Protein AF-A0A946NPP2-F1 (afdb_monomer_lite)

Foldseek 3Di:
DVVVVVVVCVVVVVVVVPDDDDDDPPDLWDQLLVLQVCVVVVPVCSLVSQLVSLVVVLVVVCVVPVDDFDDDDSVVSSVQSNVVSVVPRRDIVVVVSVVVSVVRD

Sequence (105 aa):
MKKYLVILSLIFGNFFLVSTSHAYLAVGYMKCDKVNQLVEDNNPDVKTMIMFWFSGYYTGRNYETSSYPLKPDPELIYIATVNYCSKNPQNDTVDLADFLYSSLL

Radius of gyration: 23.49 Å; chains: 1; bounding box: 45×30×72 Å

Secondary structure (DSSP, 8-state):
-HHHHHHHHHHHHHHT------------SPBHHHHHHHHHTT-TTHHHHHHHHHHHHHHHHHHHH---PPPPPHHHHHHHHHHHHHH-TTSBHHHHHHHHHHTT-

Structure (mmCIF, N/CA/C/O backbone):
data_AF-A0A946NPP2-F1
#
_entry.id   AF-A0A946NPP2-F1
#
loop_
_atom_site.group_PDB
_atom_site.id
_atom_site.type_symbol
_atom_site.label_atom_id
_atom_site.label_alt_id
_atom_site.label_comp_id
_atom_site.label_asym_id
_atom_site.label_entity_id
_atom_site.label_seq_id
_atom_site.pdbx_PDB_ins_code
_atom_site.Cartn_x
_atom_site.Cartn_y
_atom_site.Cartn_z
_atom_site.occupancy
_atom_site.B_iso_or_equiv
_atom_site.auth_seq_id
_atom_site.auth_comp_id
_atom_site.auth_asym_id
_atom_site.auth_atom_id
_atom_site.pdbx_PDB_model_num
ATOM 1 N N . MET A 1 1 ? 28.538 13.123 57.166 1.00 60.97 1 MET A N 1
ATOM 2 C CA . MET A 1 1 ? 27.780 11.957 56.651 1.00 60.97 1 MET A CA 1
ATOM 3 C C . MET A 1 1 ? 26.362 12.309 56.190 1.00 60.97 1 MET A C 1
ATOM 5 O O . MET A 1 1 ? 26.057 12.033 55.042 1.00 60.97 1 MET A O 1
ATOM 9 N N . LYS A 1 2 ? 25.525 12.998 56.990 1.00 65.75 2 LYS A N 1
ATOM 10 C CA . LYS A 1 2 ? 24.148 13.388 56.590 1.00 65.75 2 LYS A CA 1
ATOM 11 C C . LYS A 1 2 ? 24.029 14.159 55.259 1.00 65.75 2 LYS A C 1
ATOM 13 O O . LYS A 1 2 ? 23.126 13.875 54.490 1.00 65.75 2 LYS A O 1
ATOM 18 N N . LYS A 1 3 ? 24.948 15.088 54.956 1.00 68.62 3 LYS A N 1
ATOM 19 C CA . LYS A 1 3 ? 24.916 15.879 53.704 1.00 68.62 3 LYS A CA 1
ATOM 20 C C . LYS A 1 3 ? 25.109 15.023 52.441 1.00 68.62 3 LYS A C 1
ATOM 22 O O . LYS A 1 3 ? 24.467 15.280 51.434 1.00 68.62 3 LYS A O 1
ATOM 27 N N . TYR A 1 4 ? 25.932 13.976 52.520 1.00 76.94 4 TYR A N 1
ATOM 28 C CA . TYR A 1 4 ? 26.164 13.053 51.404 1.00 76.94 4 TYR A CA 1
ATOM 29 C C . TYR A 1 4 ? 24.969 12.124 51.167 1.00 76.94 4 TYR A C 1
ATOM 31 O O . TYR A 1 4 ? 24.670 11.812 50.023 1.00 76.94 4 TYR A O 1
ATOM 39 N N . LEU A 1 5 ? 24.240 11.752 52.226 1.00 77.12 5 LEU A N 1
ATOM 40 C CA . LEU A 1 5 ? 23.015 10.950 52.119 1.00 77.12 5 LEU A CA 1
ATOM 41 C C . LEU A 1 5 ? 21.887 11.697 51.394 1.00 77.12 5 LEU A C 1
ATOM 43 O O . LEU A 1 5 ? 21.178 11.086 50.607 1.00 77.12 5 LEU A O 1
ATOM 47 N N . VAL A 1 6 ? 21.761 13.012 51.606 1.00 80.25 6 VAL A N 1
ATOM 48 C CA . VAL A 1 6 ? 20.764 13.850 50.910 1.00 80.25 6 VAL A CA 1
ATOM 49 C C . VAL A 1 6 ? 21.084 13.980 49.418 1.00 80.25 6 VAL A C 1
ATOM 51 O O . VAL A 1 6 ? 20.194 13.915 48.573 1.00 80.25 6 VAL A O 1
ATOM 54 N N . ILE A 1 7 ? 22.365 14.130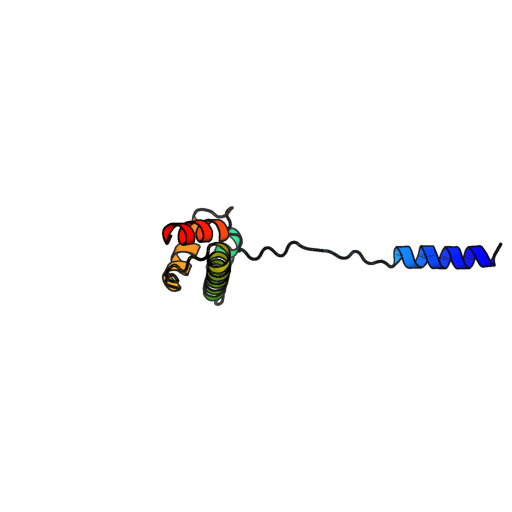 49.078 1.00 81.50 7 ILE A N 1
ATOM 55 C CA . ILE A 1 7 ? 22.806 14.179 47.678 1.00 81.50 7 ILE A CA 1
ATOM 56 C C . ILE A 1 7 ? 22.573 12.819 47.009 1.00 81.50 7 ILE A C 1
ATOM 58 O O . ILE A 1 7 ? 22.045 12.761 45.902 1.00 81.50 7 ILE A O 1
ATOM 62 N N . LEU A 1 8 ? 22.888 11.723 47.706 1.00 82.25 8 LEU A N 1
ATOM 63 C CA . LEU A 1 8 ? 22.650 10.368 47.218 1.00 82.25 8 LEU A CA 1
ATOM 64 C C . LEU A 1 8 ? 21.153 10.120 46.965 1.00 82.25 8 LEU A C 1
ATOM 66 O O . LEU A 1 8 ? 20.791 9.609 45.909 1.00 82.25 8 LEU A O 1
ATOM 70 N N . SER A 1 9 ? 20.273 10.540 47.882 1.00 78.81 9 SER A N 1
ATOM 71 C CA . SER A 1 9 ? 18.823 10.388 47.711 1.00 78.81 9 SER A CA 1
ATOM 72 C C . SER A 1 9 ? 18.270 11.218 46.553 1.00 78.81 9 SER A C 1
ATOM 74 O O . SER A 1 9 ? 17.353 10.769 45.873 1.00 78.81 9 SER A O 1
ATOM 76 N N . LEU A 1 10 ? 18.835 12.401 46.291 1.00 79.69 10 LEU A N 1
ATOM 77 C CA . LEU A 1 10 ? 18.461 13.218 45.134 1.00 79.69 10 LEU A CA 1
ATOM 78 C C . LEU A 1 10 ? 18.878 12.551 43.819 1.00 79.69 10 LEU A C 1
ATOM 80 O O . LEU A 1 10 ? 18.085 12.524 42.882 1.00 79.69 10 LEU A O 1
ATOM 84 N N . ILE A 1 11 ? 20.078 11.972 43.749 1.00 80.00 11 ILE A N 1
ATOM 85 C CA . ILE A 1 11 ? 20.557 11.285 42.540 1.00 80.00 11 ILE A CA 1
ATOM 86 C C . ILE A 1 11 ? 19.703 10.045 42.252 1.00 80.00 11 ILE A C 1
ATOM 88 O O . ILE A 1 11 ? 19.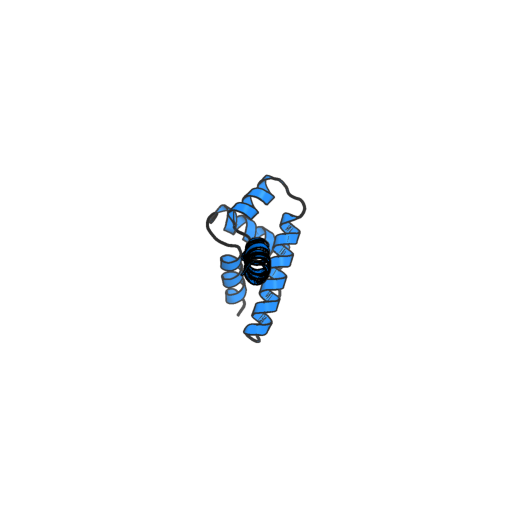194 9.906 41.141 1.00 80.00 11 ILE A O 1
ATOM 92 N N . PHE A 1 12 ? 19.480 9.183 43.251 1.00 76.94 12 PHE A N 1
ATOM 93 C CA . PHE A 1 12 ? 18.641 7.994 43.072 1.00 76.94 12 PHE A CA 1
ATOM 94 C C . PHE A 1 12 ? 17.180 8.357 42.793 1.00 76.94 12 PHE A C 1
ATOM 96 O O . PHE A 1 12 ? 16.578 7.763 41.907 1.00 76.94 12 PHE A O 1
ATOM 103 N N . GLY A 1 13 ? 16.626 9.370 43.468 1.00 76.75 13 GLY A N 1
ATOM 104 C CA . GLY A 1 13 ? 15.264 9.845 43.212 1.00 76.75 13 GLY A CA 1
ATOM 105 C C . GLY A 1 13 ? 15.054 10.321 41.771 1.00 76.75 13 GLY A C 1
ATOM 106 O O . GLY A 1 13 ? 14.042 9.987 41.167 1.00 76.75 13 GLY A O 1
ATOM 107 N N . ASN A 1 14 ? 16.028 11.024 41.182 1.00 70.69 14 ASN A N 1
ATOM 108 C CA . ASN A 1 14 ? 15.953 11.459 39.781 1.00 70.69 14 ASN A CA 1
ATOM 109 C C . ASN A 1 14 ? 16.159 10.304 38.785 1.00 70.69 14 ASN A C 1
ATOM 111 O O . ASN A 1 14 ? 15.574 10.323 37.705 1.00 70.69 14 ASN A O 1
ATOM 115 N N . PHE A 1 15 ? 16.925 9.272 39.151 1.00 67.94 15 PHE A N 1
ATOM 116 C CA . PHE A 1 15 ? 17.120 8.084 38.311 1.00 67.94 15 PHE A CA 1
ATOM 117 C C . PHE A 1 15 ? 15.868 7.199 38.205 1.00 67.94 15 PHE A C 1
ATOM 119 O O . PHE A 1 15 ? 15.742 6.445 37.248 1.00 67.94 15 PHE A O 1
ATOM 126 N N . PHE A 1 16 ? 14.927 7.297 39.149 1.00 63.19 16 PHE A N 1
ATOM 127 C CA . PHE A 1 16 ? 13.631 6.607 39.072 1.00 63.19 16 PHE A CA 1
ATOM 128 C C . PHE A 1 16 ? 12.531 7.437 38.388 1.00 63.19 16 PHE A C 1
ATOM 130 O O . PHE A 1 16 ? 11.441 6.921 38.155 1.00 63.19 16 PHE A O 1
ATOM 137 N N . LEU A 1 17 ? 12.805 8.702 38.047 1.00 65.06 17 LEU A N 1
ATOM 138 C CA . LEU A 1 17 ? 11.875 9.589 37.335 1.00 65.06 17 LEU A CA 1
ATOM 139 C C . LEU A 1 17 ? 12.097 9.618 35.816 1.00 65.06 17 LEU A C 1
ATOM 141 O O . LEU A 1 17 ? 11.326 10.262 35.106 1.00 65.06 17 LEU A O 1
ATOM 145 N N . VAL A 1 18 ? 13.117 8.928 35.294 1.00 66.94 18 VAL A N 1
ATOM 146 C CA . VAL A 1 18 ? 13.266 8.738 33.844 1.00 66.94 18 VAL A CA 1
ATOM 147 C C . VAL A 1 18 ? 12.168 7.796 33.361 1.00 66.94 18 VAL A C 1
ATOM 149 O O . VAL A 1 18 ? 12.245 6.577 33.496 1.00 66.94 18 VAL A O 1
ATOM 152 N N . SER A 1 19 ? 11.110 8.397 32.823 1.00 65.81 19 SER A N 1
ATOM 153 C CA . SER A 1 19 ? 10.026 7.723 32.122 1.00 65.81 19 SER A CA 1
ATOM 154 C C . SER A 1 19 ? 10.570 6.836 31.004 1.00 65.81 19 SER A C 1
ATOM 156 O O . SER A 1 19 ? 11.476 7.233 30.269 1.00 65.81 19 SER A O 1
ATOM 158 N N . THR A 1 20 ? 9.978 5.660 30.827 1.00 70.88 20 THR A N 1
ATOM 159 C CA . THR A 1 20 ? 10.270 4.782 29.697 1.00 70.88 20 THR A CA 1
ATOM 160 C C . THR A 1 20 ? 9.802 5.440 28.399 1.00 70.88 20 THR A C 1
ATOM 162 O O . THR A 1 20 ? 8.605 5.548 28.135 1.00 70.88 20 THR A O 1
ATOM 165 N N . SER A 1 21 ? 10.738 5.888 27.564 1.00 68.50 21 SER A N 1
ATOM 166 C CA . SER A 1 21 ? 10.422 6.285 26.191 1.00 68.50 21 SER A CA 1
ATOM 167 C C . SER A 1 21 ? 10.088 5.032 25.384 1.00 68.50 21 SER A C 1
ATOM 169 O O . SER A 1 21 ? 10.967 4.223 25.092 1.00 68.50 21 SER A O 1
ATOM 171 N N . HIS A 1 22 ? 8.816 4.856 25.029 1.00 70.81 22 HIS A N 1
ATOM 172 C CA . HIS A 1 22 ? 8.393 3.786 24.131 1.00 70.81 22 HIS A CA 1
ATOM 173 C C . HIS A 1 22 ? 8.645 4.218 22.685 1.00 70.81 22 HIS A C 1
ATOM 175 O O . HIS A 1 22 ? 7.876 4.985 22.110 1.00 70.81 22 HIS A O 1
ATOM 181 N N . ALA A 1 23 ? 9.734 3.730 22.094 1.00 69.00 23 ALA A N 1
ATOM 182 C CA . ALA A 1 23 ? 9.882 3.747 20.647 1.00 69.00 23 ALA A CA 1
ATOM 183 C C . ALA A 1 23 ? 9.017 2.617 20.076 1.00 69.00 23 ALA A C 1
ATOM 185 O O . ALA A 1 23 ? 9.217 1.453 20.421 1.00 69.00 23 ALA A O 1
ATOM 186 N N . TYR A 1 24 ? 8.045 2.955 19.232 1.00 66.88 24 TYR A N 1
ATOM 187 C CA . TYR A 1 24 ? 7.342 1.965 18.422 1.00 66.88 24 TYR A CA 1
ATOM 188 C C . TYR A 1 24 ? 7.882 2.025 16.997 1.00 66.88 24 TYR A C 1
ATOM 190 O O . TYR A 1 24 ? 8.229 3.094 16.491 1.00 66.88 24 TYR A O 1
ATOM 198 N N . LEU A 1 25 ? 7.971 0.865 16.351 1.00 65.06 25 LEU A N 1
ATOM 199 C CA . LEU A 1 25 ? 8.293 0.806 14.937 1.00 65.06 25 LEU A CA 1
ATOM 200 C C . LEU A 1 25 ? 7.056 1.275 14.162 1.00 65.06 25 LEU A C 1
ATOM 202 O O . LEU A 1 25 ? 6.069 0.549 14.057 1.00 65.06 25 LEU A O 1
ATOM 206 N N . ALA A 1 26 ? 7.095 2.508 13.662 1.00 61.69 26 ALA A N 1
ATOM 207 C CA . ALA A 1 26 ? 6.097 3.006 12.728 1.00 61.69 26 ALA A CA 1
ATOM 208 C C . ALA A 1 26 ? 6.407 2.418 11.351 1.00 61.69 26 ALA A C 1
ATOM 210 O O . ALA A 1 26 ? 7.282 2.893 10.628 1.00 61.69 26 ALA A O 1
ATOM 211 N N . VAL A 1 27 ? 5.718 1.336 11.018 1.00 67.69 27 VAL A N 1
ATOM 212 C CA . VAL A 1 27 ? 5.841 0.700 9.716 1.00 67.69 27 VAL A CA 1
ATOM 213 C C . VAL A 1 27 ? 4.836 1.356 8.776 1.00 67.69 27 VAL A C 1
ATOM 215 O O . VAL A 1 27 ? 3.642 1.363 9.054 1.00 67.69 27 VAL A O 1
ATOM 218 N N . GLY A 1 28 ? 5.325 1.973 7.698 1.00 71.94 28 GLY A N 1
ATOM 219 C CA . GLY A 1 28 ? 4.484 2.775 6.806 1.00 71.94 28 GLY A CA 1
ATOM 220 C C . GLY A 1 28 ? 3.532 1.956 5.934 1.00 71.94 28 GLY A C 1
ATOM 221 O O . GLY A 1 28 ? 2.550 2.508 5.453 1.00 71.94 28 GLY A O 1
ATOM 222 N N . TYR A 1 29 ? 3.816 0.669 5.707 1.00 81.81 29 TYR A N 1
ATOM 223 C CA . TYR A 1 29 ? 2.956 -0.229 4.935 1.00 81.81 29 TYR A CA 1
ATOM 224 C C . TYR A 1 29 ? 1.773 -0.752 5.743 1.00 81.81 29 TYR A C 1
ATOM 226 O O . TYR A 1 29 ? 1.818 -0.837 6.969 1.00 81.81 29 TYR A O 1
ATOM 234 N N . MET A 1 30 ? 0.699 -1.110 5.042 1.00 91.00 30 MET A N 1
ATOM 235 C CA . MET A 1 30 ? -0.503 -1.652 5.663 1.00 91.00 30 MET A CA 1
ATOM 236 C C . MET A 1 30 ? -0.431 -3.175 5.669 1.00 91.00 30 MET A C 1
ATOM 238 O O . MET A 1 30 ? -0.066 -3.795 4.672 1.00 91.00 30 MET A O 1
ATOM 242 N N . LYS A 1 31 ? -0.813 -3.775 6.793 1.00 94.00 31 LYS A N 1
ATOM 243 C CA . LYS A 1 31 ? -1.059 -5.214 6.869 1.00 94.00 31 LYS A CA 1
ATOM 244 C C . LYS A 1 31 ? -2.330 -5.544 6.083 1.00 94.00 31 LYS A C 1
ATOM 246 O O . LYS A 1 31 ? -3.305 -4.784 6.138 1.00 94.00 31 LYS A O 1
ATOM 251 N N . CYS A 1 32 ? -2.330 -6.647 5.339 1.00 96.12 32 CYS A N 1
ATOM 252 C CA . CYS A 1 32 ? -3.478 -7.003 4.507 1.00 96.12 32 CYS A CA 1
ATOM 253 C C . CYS A 1 32 ? -4.734 -7.341 5.320 1.00 96.12 32 CYS A C 1
ATOM 255 O O . CYS A 1 32 ? -5.838 -7.026 4.876 1.00 96.12 32 CYS A O 1
ATOM 257 N N . ASP A 1 33 ? -4.591 -7.895 6.525 1.00 96.00 33 ASP A N 1
ATOM 258 C CA . ASP A 1 33 ? -5.702 -8.072 7.468 1.00 96.00 33 ASP A CA 1
ATOM 259 C C . ASP A 1 33 ? -6.406 -6.742 7.792 1.00 96.00 33 ASP A C 1
ATOM 261 O O . ASP A 1 33 ? -7.636 -6.663 7.783 1.00 96.00 33 ASP A O 1
ATOM 265 N N . LYS A 1 34 ? -5.636 -5.666 7.981 1.00 95.12 34 LYS A N 1
ATOM 266 C CA . LYS A 1 34 ? -6.157 -4.338 8.277 1.00 95.12 34 LYS A CA 1
ATOM 267 C C . LYS A 1 34 ? -6.853 -3.727 7.072 1.00 95.12 34 LYS A C 1
ATOM 269 O O . LYS A 1 34 ? -7.889 -3.088 7.240 1.00 95.12 34 LYS A O 1
ATOM 274 N N . VAL A 1 35 ? -6.313 -3.930 5.869 1.00 95.75 35 VAL A N 1
ATOM 275 C CA . VAL A 1 35 ? -6.984 -3.519 4.627 1.00 95.75 35 VAL A CA 1
ATOM 276 C C . VAL A 1 35 ? -8.331 -4.225 4.497 1.00 95.75 35 VAL A C 1
ATOM 278 O O . VAL A 1 35 ? -9.336 -3.552 4.282 1.00 95.75 35 VAL A O 1
ATOM 281 N N . ASN A 1 36 ? -8.366 -5.547 4.678 1.00 97.06 36 ASN A N 1
ATOM 282 C CA . ASN A 1 36 ? -9.602 -6.325 4.592 1.00 97.06 36 ASN A CA 1
ATOM 283 C C . ASN A 1 36 ? -10.638 -5.829 5.607 1.00 97.06 36 ASN A C 1
ATOM 285 O O . ASN A 1 36 ? -11.766 -5.544 5.217 1.00 97.06 36 ASN A O 1
ATOM 289 N N . GLN A 1 37 ? -10.230 -5.608 6.863 1.00 97.19 37 GLN A N 1
ATOM 290 C CA . GLN A 1 37 ? -11.104 -5.043 7.894 1.00 97.19 37 GLN A CA 1
ATOM 291 C C . GLN A 1 37 ? -11.699 -3.691 7.467 1.00 97.19 37 GLN A C 1
ATOM 293 O O . GLN A 1 37 ? -12.902 -3.485 7.558 1.00 97.19 37 GLN A O 1
ATOM 298 N N . LEU A 1 38 ? -10.871 -2.763 6.974 1.00 96.38 38 LEU A N 1
ATOM 299 C CA . LEU A 1 38 ? -11.337 -1.433 6.563 1.00 96.38 38 LEU A CA 1
ATOM 300 C C . LEU A 1 38 ? -12.303 -1.488 5.369 1.00 96.38 38 LEU A C 1
ATOM 302 O O . LEU A 1 38 ? -13.207 -0.657 5.276 1.00 96.38 38 LEU A O 1
ATOM 306 N N . VAL A 1 39 ? -12.107 -2.443 4.457 1.00 96.25 39 VAL A N 1
ATOM 307 C CA . VAL A 1 39 ? -13.015 -2.679 3.326 1.00 96.25 39 VAL A CA 1
ATOM 308 C C . VAL A 1 39 ? -14.346 -3.257 3.811 1.00 96.25 39 VAL A C 1
ATOM 310 O O . VAL A 1 39 ? -15.393 -2.765 3.398 1.00 96.25 39 VAL A O 1
ATOM 313 N N . GLU A 1 40 ? -14.320 -4.249 4.704 1.00 97.00 40 GLU A N 1
ATOM 314 C CA . GLU A 1 40 ? -15.523 -4.847 5.306 1.00 97.00 40 GLU A CA 1
ATOM 315 C C . GLU A 1 40 ? -16.343 -3.817 6.099 1.00 97.00 40 GLU A C 1
ATOM 317 O O . GLU A 1 40 ? -17.569 -3.764 5.974 1.00 97.00 40 GLU A O 1
ATOM 322 N N . ASP A 1 41 ? -15.662 -2.928 6.825 1.00 97.75 41 ASP A N 1
ATOM 323 C CA . ASP A 1 41 ? -16.268 -1.832 7.586 1.00 97.75 41 ASP A CA 1
ATOM 324 C C . ASP A 1 41 ? -16.819 -0.698 6.692 1.00 97.75 41 ASP A C 1
ATOM 326 O O . ASP A 1 41 ? -17.356 0.286 7.205 1.00 97.75 41 ASP A O 1
ATOM 330 N N . ASN A 1 42 ? -16.698 -0.804 5.360 1.00 95.38 42 ASN A N 1
ATOM 331 C CA . ASN A 1 42 ? -17.029 0.251 4.392 1.00 95.38 42 ASN A CA 1
ATOM 332 C C . ASN A 1 42 ? -16.393 1.604 4.753 1.00 95.38 42 ASN A C 1
ATOM 334 O O . ASN A 1 42 ? -17.018 2.662 4.625 1.00 95.38 42 ASN A O 1
ATOM 338 N N . ASN A 1 43 ? -15.146 1.579 5.228 1.00 95.75 43 ASN A N 1
ATOM 339 C CA . ASN A 1 43 ? -14.453 2.793 5.621 1.00 95.75 43 ASN A CA 1
ATOM 340 C C . ASN A 1 43 ? -14.258 3.710 4.390 1.00 95.75 43 ASN A C 1
ATOM 342 O O . ASN A 1 43 ? -13.660 3.275 3.402 1.00 95.75 43 ASN A O 1
ATOM 346 N N . PRO A 1 44 ? -14.716 4.976 4.427 1.00 93.56 44 PRO A N 1
ATOM 347 C CA . PRO A 1 44 ? -14.670 5.865 3.263 1.00 93.56 44 PRO A CA 1
ATOM 348 C C . PRO A 1 44 ? -13.242 6.250 2.850 1.00 93.56 44 PRO A C 1
ATOM 350 O O . PRO A 1 44 ? -13.008 6.616 1.697 1.00 93.56 44 PRO A O 1
ATOM 353 N N . ASP A 1 45 ? -12.277 6.131 3.762 1.00 93.31 45 ASP A N 1
ATOM 354 C CA . ASP A 1 45 ? -10.903 6.577 3.560 1.00 93.31 45 ASP A CA 1
ATOM 355 C C . ASP A 1 45 ? -9.986 5.465 3.046 1.00 93.31 45 ASP A C 1
ATOM 357 O O . ASP A 1 45 ? -8.892 5.762 2.562 1.00 93.31 45 ASP A O 1
ATOM 361 N N . VAL A 1 46 ? -10.408 4.193 3.088 1.00 93.81 46 VAL A N 1
ATOM 362 C CA . VAL A 1 46 ? -9.537 3.044 2.765 1.00 93.81 46 VAL A CA 1
ATOM 363 C C . VAL A 1 46 ? -8.917 3.157 1.372 1.00 93.81 46 VAL A C 1
ATOM 365 O O . VAL A 1 46 ? -7.726 2.909 1.185 1.00 93.81 46 VAL A O 1
ATOM 368 N N . LYS A 1 47 ? -9.703 3.612 0.394 1.00 94.00 47 LYS A N 1
ATOM 369 C CA . LYS A 1 47 ? -9.239 3.819 -0.978 1.00 94.00 47 LYS A CA 1
ATOM 370 C C . LYS A 1 47 ? -8.169 4.904 -1.045 1.00 94.00 47 LYS A C 1
ATOM 372 O O . LYS A 1 47 ? -7.100 4.688 -1.611 1.00 94.00 47 LYS A O 1
ATOM 377 N N . THR A 1 48 ? -8.433 6.044 -0.416 1.00 92.44 48 THR A N 1
ATOM 378 C CA . THR A 1 48 ? -7.506 7.176 -0.347 1.00 92.44 48 THR A CA 1
ATOM 379 C C . THR A 1 48 ? -6.212 6.792 0.373 1.00 92.44 48 THR A C 1
ATOM 381 O O . THR A 1 48 ? -5.128 7.109 -0.114 1.00 92.44 48 THR A O 1
ATOM 384 N N . MET A 1 49 ? -6.304 6.046 1.477 1.00 91.94 49 MET A N 1
ATOM 385 C CA . MET A 1 49 ? -5.150 5.535 2.224 1.00 91.94 49 MET A CA 1
ATOM 386 C C . MET A 1 49 ? -4.260 4.639 1.359 1.00 91.94 49 MET A C 1
ATOM 388 O O . MET A 1 49 ? -3.051 4.870 1.284 1.00 91.94 49 MET A O 1
ATOM 392 N N . ILE A 1 50 ? -4.852 3.662 0.661 1.00 93.94 50 ILE A N 1
ATOM 393 C CA . ILE A 1 50 ? -4.134 2.777 -0.267 1.00 93.94 50 ILE A CA 1
ATOM 394 C C . ILE A 1 50 ? -3.434 3.606 -1.349 1.00 93.94 50 ILE A C 1
ATOM 396 O O . ILE A 1 50 ? -2.228 3.470 -1.555 1.00 93.94 50 ILE A O 1
ATOM 400 N N . MET A 1 51 ? -4.161 4.514 -2.001 1.00 91.25 51 MET A N 1
ATOM 401 C CA . MET A 1 51 ? -3.617 5.351 -3.072 1.00 91.25 51 MET A CA 1
ATOM 402 C C . MET A 1 51 ? -2.436 6.216 -2.614 1.00 91.25 51 MET A C 1
ATOM 404 O O . MET A 1 51 ? -1.414 6.282 -3.306 1.00 91.25 51 MET A O 1
ATOM 408 N N . PHE A 1 52 ? -2.551 6.879 -1.458 1.00 90.31 52 PHE A N 1
ATOM 409 C CA . PHE A 1 52 ? -1.469 7.703 -0.917 1.00 90.31 52 PHE A CA 1
ATOM 410 C C . PHE A 1 52 ? -0.238 6.873 -0.590 1.00 90.31 52 PHE A C 1
ATOM 412 O O . PHE A 1 52 ? 0.877 7.268 -0.941 1.00 90.31 52 PHE A O 1
ATOM 419 N N . TRP A 1 53 ? -0.441 5.717 0.034 1.00 91.62 53 TRP A N 1
ATOM 420 C CA . TRP A 1 53 ? 0.655 4.843 0.403 1.00 91.62 53 TRP A CA 1
ATOM 421 C C . TRP A 1 53 ? 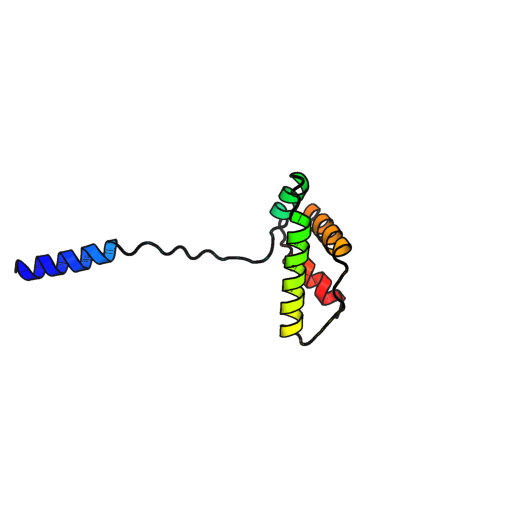1.429 4.343 -0.831 1.00 91.62 53 TRP A C 1
ATOM 423 O O . TRP A 1 53 ? 2.647 4.520 -0.898 1.00 91.62 53 TRP A O 1
ATOM 433 N N . PHE A 1 54 ? 0.735 3.842 -1.862 1.00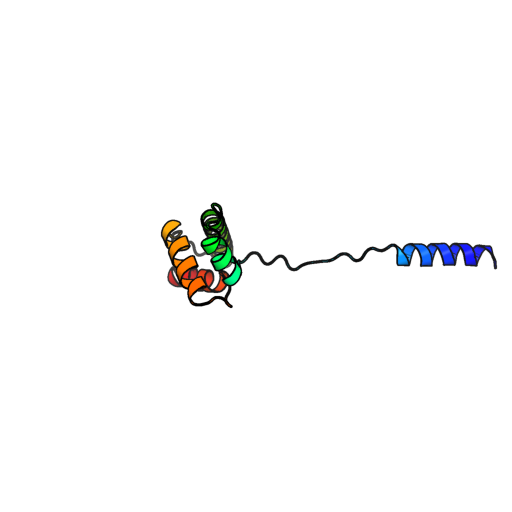 92.81 54 PHE A N 1
ATOM 434 C CA . PHE A 1 54 ? 1.374 3.426 -3.120 1.00 92.81 54 PHE A CA 1
ATOM 435 C C . PHE A 1 54 ? 2.088 4.591 -3.821 1.00 92.81 54 PHE A C 1
ATOM 437 O O . PHE A 1 54 ? 3.192 4.428 -4.340 1.00 92.81 54 PHE A O 1
ATOM 444 N N . SER A 1 55 ? 1.501 5.791 -3.808 1.00 90.19 55 SER A N 1
ATOM 445 C CA . SER A 1 55 ? 2.138 6.982 -4.378 1.00 90.19 55 SER A CA 1
ATOM 446 C C . SER A 1 55 ? 3.451 7.336 -3.672 1.00 90.19 55 SER A C 1
ATOM 448 O O . SER A 1 55 ? 4.426 7.701 -4.335 1.00 90.19 55 SER A O 1
ATOM 450 N N . GLY A 1 56 ? 3.479 7.248 -2.340 1.00 90.69 56 GLY A N 1
ATOM 451 C CA . GLY A 1 56 ? 4.686 7.472 -1.546 1.00 90.69 56 GLY A CA 1
ATOM 452 C C . GLY A 1 56 ? 5.752 6.419 -1.836 1.00 90.69 56 GLY A C 1
ATOM 453 O O . GLY A 1 56 ? 6.901 6.770 -2.098 1.00 90.69 56 GLY A O 1
ATOM 454 N N . TYR A 1 57 ? 5.347 5.149 -1.894 1.00 92.38 57 TYR A N 1
ATOM 455 C CA . TYR A 1 57 ? 6.232 4.036 -2.227 1.00 92.38 57 TYR A CA 1
ATOM 456 C C . TYR A 1 57 ? 6.906 4.228 -3.600 1.00 92.38 57 TYR A C 1
ATOM 458 O O . TYR A 1 57 ? 8.132 4.205 -3.685 1.00 92.38 57 TYR A O 1
ATOM 466 N N . TYR A 1 58 ? 6.138 4.520 -4.660 1.00 92.00 58 TYR A N 1
ATOM 467 C CA . TYR A 1 58 ? 6.695 4.763 -6.002 1.00 92.00 58 TYR A CA 1
ATOM 468 C C . TYR A 1 58 ? 7.663 5.949 -6.014 1.00 92.00 58 TYR A C 1
ATOM 470 O O . TYR A 1 58 ? 8.705 5.893 -6.658 1.00 92.00 58 TYR A O 1
ATOM 478 N N . THR A 1 59 ? 7.348 7.016 -5.276 1.00 91.50 59 THR A N 1
ATOM 479 C CA . THR A 1 59 ? 8.229 8.189 -5.171 1.00 91.50 59 THR A CA 1
ATOM 480 C C . THR A 1 59 ? 9.571 7.818 -4.537 1.00 91.50 59 THR A C 1
ATOM 482 O O . THR A 1 59 ? 10.617 8.197 -5.063 1.00 91.50 59 THR A O 1
ATOM 485 N N . GLY A 1 60 ? 9.550 7.041 -3.448 1.00 92.31 60 GLY A N 1
ATOM 486 C CA . GLY A 1 60 ? 10.762 6.544 -2.793 1.00 92.31 60 GLY A CA 1
ATOM 487 C C . GLY A 1 60 ? 11.589 5.647 -3.714 1.00 92.31 60 GLY A C 1
ATOM 488 O O . GLY A 1 60 ? 12.777 5.891 -3.909 1.00 92.31 60 GLY A O 1
ATOM 489 N N . ARG A 1 61 ? 10.951 4.675 -4.375 1.00 93.25 61 ARG A N 1
ATOM 490 C CA . ARG A 1 61 ? 11.644 3.761 -5.297 1.00 93.25 61 ARG A CA 1
ATOM 491 C C . ARG A 1 61 ? 12.208 4.458 -6.526 1.00 93.25 61 ARG A C 1
ATOM 493 O O . ARG A 1 61 ? 13.305 4.110 -6.957 1.00 93.25 61 ARG A O 1
ATOM 500 N N . ASN A 1 62 ? 11.515 5.461 -7.057 1.00 93.06 62 ASN A N 1
ATOM 501 C CA . ASN A 1 62 ? 12.031 6.256 -8.169 1.00 93.06 62 ASN A CA 1
ATOM 502 C C . ASN A 1 62 ? 13.326 6.974 -7.788 1.00 93.06 62 ASN A C 1
ATOM 504 O O . ASN A 1 62 ? 14.273 7.007 -8.571 1.00 93.06 62 ASN A O 1
ATOM 508 N N . TYR A 1 63 ? 13.384 7.519 -6.571 1.00 93.75 63 TYR A N 1
ATOM 509 C CA . TYR A 1 63 ? 14.596 8.141 -6.049 1.00 93.75 63 TYR A CA 1
ATOM 510 C C . TYR A 1 63 ? 15.733 7.124 -5.873 1.00 93.75 63 TYR A C 1
ATOM 512 O O . TYR A 1 63 ? 16.853 7.378 -6.308 1.00 93.75 63 TYR A O 1
ATOM 520 N N . GLU A 1 64 ? 15.448 5.958 -5.288 1.00 92.94 64 GLU A N 1
ATOM 521 C CA . GLU A 1 64 ? 16.452 4.914 -5.032 1.00 92.94 64 GLU A CA 1
ATOM 522 C C . GLU A 1 64 ? 17.010 4.279 -6.311 1.00 92.94 64 GLU A C 1
ATOM 524 O O . GLU A 1 64 ? 18.197 3.968 -6.386 1.00 92.94 64 GLU A O 1
ATOM 529 N N . THR A 1 65 ? 16.160 4.070 -7.316 1.00 91.88 65 THR A N 1
ATOM 530 C CA . THR A 1 65 ? 16.515 3.318 -8.530 1.00 91.88 65 THR A CA 1
ATOM 531 C C . THR A 1 65 ? 16.863 4.204 -9.721 1.00 91.88 65 THR A C 1
ATOM 533 O O . THR A 1 65 ? 17.355 3.695 -10.725 1.00 91.88 65 THR A O 1
ATOM 536 N N . SER A 1 66 ? 16.615 5.517 -9.639 1.00 91.69 66 SER A N 1
ATOM 537 C CA . SER A 1 66 ? 16.691 6.437 -10.787 1.00 91.69 66 SER A CA 1
ATOM 538 C C . SER A 1 66 ? 15.834 5.994 -11.986 1.00 91.69 66 SER A C 1
ATOM 540 O O . SER A 1 66 ? 16.132 6.338 -13.130 1.00 91.69 66 SER A O 1
ATOM 542 N N . SER A 1 67 ? 14.763 5.236 -11.725 1.00 86.69 67 SER A N 1
ATOM 543 C CA . SER A 1 67 ? 13.758 4.842 -12.710 1.00 86.69 67 SER A CA 1
ATOM 544 C C . SER A 1 67 ? 12.443 5.568 -12.452 1.00 86.69 67 SER A C 1
ATOM 546 O O . SER A 1 67 ? 12.089 5.847 -11.311 1.00 86.69 67 SER A O 1
ATOM 548 N N . TYR A 1 68 ? 11.710 5.889 -13.515 1.00 88.81 68 TYR A N 1
ATOM 549 C CA . TYR A 1 68 ? 10.478 6.678 -13.439 1.00 88.81 68 TYR A CA 1
ATOM 550 C C . TYR A 1 68 ? 9.362 6.021 -14.259 1.00 88.81 68 TYR A C 1
ATOM 552 O O . TYR A 1 68 ? 8.902 6.606 -15.244 1.00 88.81 68 TYR A O 1
ATOM 560 N N . PRO A 1 69 ? 8.931 4.798 -13.890 1.00 85.81 69 PRO A N 1
ATOM 561 C CA . PRO A 1 69 ? 7.802 4.157 -14.544 1.00 85.81 69 PRO A CA 1
ATOM 562 C C . PRO A 1 69 ? 6.542 5.022 -14.430 1.00 85.81 69 PRO A C 1
ATOM 564 O O . PRO A 1 69 ? 6.374 5.810 -13.492 1.00 85.81 69 PRO A O 1
ATOM 567 N N . LEU A 1 70 ? 5.629 4.851 -15.389 1.00 83.06 70 LEU A N 1
ATOM 568 C CA . LEU A 1 70 ? 4.329 5.515 -15.354 1.00 83.06 70 LEU A CA 1
ATOM 569 C C . LEU A 1 70 ? 3.595 5.158 -14.061 1.00 83.06 70 LEU A C 1
ATOM 571 O O . LEU A 1 70 ? 3.500 3.991 -13.678 1.00 83.06 70 LEU A O 1
ATOM 575 N N . LYS A 1 71 ? 3.052 6.183 -13.400 1.00 77.31 71 LYS A N 1
ATOM 576 C CA . LYS A 1 71 ? 2.252 5.988 -12.196 1.00 77.31 71 LYS A CA 1
ATOM 577 C C . LYS A 1 71 ? 0.996 5.182 -12.564 1.00 77.31 71 LYS A C 1
ATOM 579 O O . LYS A 1 71 ? 0.266 5.612 -13.459 1.00 77.31 71 LYS A O 1
ATOM 584 N N . PRO A 1 72 ? 0.733 4.049 -11.897 1.00 80.12 72 PRO A N 1
ATOM 585 C CA . PRO A 1 72 ? -0.436 3.231 -12.186 1.00 80.12 72 PRO A CA 1
ATOM 586 C C . PRO A 1 72 ? -1.734 3.965 -11.838 1.00 80.12 72 PRO A C 1
ATOM 588 O O . PRO A 1 72 ? -1.766 4.824 -10.950 1.00 80.12 72 PRO A O 1
ATOM 591 N N . ASP A 1 73 ? -2.803 3.610 -12.551 1.00 88.94 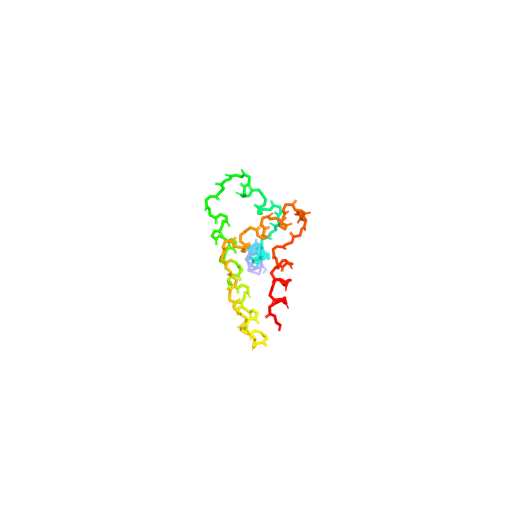73 ASP A N 1
ATOM 592 C CA . ASP A 1 73 ? -4.131 4.168 -12.322 1.00 88.94 73 ASP A CA 1
ATOM 593 C C . ASP A 1 73 ? -4.591 3.903 -10.872 1.00 88.94 73 ASP A C 1
ATOM 595 O O . ASP A 1 73 ? -4.495 2.764 -10.395 1.00 88.94 73 ASP A O 1
ATOM 599 N N . PRO A 1 74 ? -5.084 4.921 -10.146 1.00 87.38 74 PRO A N 1
ATOM 600 C CA . PRO A 1 74 ? -5.435 4.754 -8.742 1.00 87.38 74 PRO A CA 1
ATOM 601 C C . PRO A 1 74 ? -6.583 3.773 -8.476 1.00 87.38 74 PRO A C 1
ATOM 603 O O . PRO A 1 74 ? -6.586 3.118 -7.430 1.00 87.38 74 PRO A O 1
ATOM 606 N N . GLU A 1 75 ? -7.542 3.649 -9.397 1.00 91.19 75 GLU A N 1
ATOM 607 C CA . GLU A 1 75 ? -8.632 2.676 -9.288 1.00 91.19 75 GLU A CA 1
ATOM 608 C C . GLU A 1 75 ? -8.082 1.258 -9.401 1.00 91.19 75 GLU A C 1
ATOM 610 O O . GLU A 1 75 ? -8.403 0.389 -8.589 1.00 91.19 75 GLU A O 1
ATOM 615 N N . LEU A 1 76 ? -7.198 1.037 -10.376 1.00 91.88 76 LEU A N 1
ATOM 616 C CA . LEU A 1 76 ? -6.561 -0.262 -10.571 1.00 91.88 76 LEU A CA 1
ATOM 617 C C . LEU A 1 76 ? -5.700 -0.653 -9.371 1.00 91.88 76 LEU A C 1
ATOM 619 O O . LEU A 1 76 ? -5.732 -1.813 -8.963 1.00 91.88 76 LEU A O 1
ATOM 623 N N . ILE A 1 77 ? -4.985 0.299 -8.764 1.00 94.00 77 ILE A N 1
ATOM 624 C CA . ILE A 1 77 ? -4.229 0.055 -7.529 1.00 94.00 77 ILE A CA 1
ATOM 625 C C . ILE A 1 77 ? -5.148 -0.358 -6.384 1.00 94.00 77 ILE A C 1
ATOM 627 O O . ILE A 1 77 ? -4.845 -1.326 -5.683 1.00 94.00 77 ILE A O 1
ATOM 631 N N . TYR A 1 78 ? -6.274 0.330 -6.202 1.00 94.88 78 TYR A N 1
ATOM 632 C CA . TYR A 1 78 ? -7.244 -0.042 -5.178 1.00 94.88 78 TYR A CA 1
ATOM 633 C C . TYR A 1 78 ? -7.774 -1.467 -5.401 1.00 94.88 78 TYR A C 1
ATOM 635 O O . TYR A 1 78 ? -7.658 -2.310 -4.510 1.00 94.88 78 TYR A O 1
ATOM 643 N N . ILE A 1 79 ? -8.262 -1.767 -6.609 1.00 95.44 79 ILE A N 1
ATOM 644 C CA . ILE A 1 79 ? -8.795 -3.090 -6.968 1.00 95.44 79 ILE A CA 1
ATOM 645 C C . ILE A 1 79 ? -7.736 -4.182 -6.776 1.00 95.44 79 ILE A C 1
ATOM 647 O O . ILE A 1 79 ? -8.021 -5.227 -6.185 1.00 95.44 79 ILE A O 1
ATOM 651 N N . ALA A 1 80 ? -6.509 -3.948 -7.249 1.00 95.69 80 ALA A N 1
ATOM 652 C CA . ALA A 1 80 ? -5.406 -4.892 -7.107 1.00 95.69 80 ALA A CA 1
ATOM 653 C C . ALA A 1 80 ? -5.071 -5.145 -5.634 1.00 95.69 80 ALA A C 1
ATOM 655 O O . ALA A 1 80 ? -4.897 -6.297 -5.243 1.00 95.69 80 ALA A O 1
ATOM 656 N N . THR A 1 81 ? -5.045 -4.094 -4.812 1.00 96.50 81 THR A N 1
ATOM 657 C CA . THR A 1 81 ? -4.743 -4.193 -3.378 1.00 96.50 81 THR A CA 1
ATOM 658 C C . THR A 1 81 ? -5.803 -4.996 -2.637 1.00 96.50 81 THR A C 1
ATOM 660 O O . THR A 1 81 ? -5.459 -5.930 -1.916 1.00 96.50 81 THR A O 1
ATOM 663 N N . VAL A 1 82 ? -7.088 -4.703 -2.853 1.00 97.06 82 VAL A N 1
ATOM 664 C CA . VAL A 1 82 ? -8.189 -5.438 -2.206 1.00 97.06 82 VAL A CA 1
ATOM 665 C C . VAL A 1 82 ? -8.192 -6.911 -2.632 1.00 97.06 82 VAL A C 1
ATOM 667 O O . VAL A 1 82 ? -8.290 -7.814 -1.799 1.00 97.06 82 VAL A O 1
ATOM 670 N N . ASN A 1 83 ? -8.012 -7.184 -3.926 1.00 97.75 83 ASN A N 1
ATOM 671 C CA . ASN A 1 83 ? -7.940 -8.553 -4.440 1.00 97.75 83 ASN A CA 1
ATOM 672 C C . ASN A 1 83 ? -6.719 -9.310 -3.886 1.00 97.75 83 ASN A C 1
ATOM 674 O O . ASN A 1 83 ? -6.835 -10.467 -3.489 1.00 97.75 83 ASN A O 1
ATOM 678 N N . TYR A 1 84 ? -5.556 -8.661 -3.817 1.00 97.69 84 TYR A N 1
ATOM 679 C CA . TYR A 1 84 ? -4.349 -9.253 -3.247 1.00 97.69 84 TYR A CA 1
ATOM 680 C C . TYR A 1 84 ? -4.519 -9.563 -1.757 1.00 97.69 84 TYR A C 1
ATOM 682 O O . TYR A 1 84 ? -4.265 -10.694 -1.340 1.00 97.69 84 TYR A O 1
ATOM 690 N N . CYS A 1 85 ? -4.995 -8.599 -0.968 1.00 97.38 85 CYS A N 1
ATOM 691 C CA . CYS A 1 85 ? -5.118 -8.753 0.478 1.00 97.38 85 CYS A CA 1
ATOM 692 C C . CYS A 1 85 ? -6.218 -9.734 0.891 1.00 97.38 85 CYS A C 1
ATOM 694 O O . CYS A 1 85 ? -6.027 -10.474 1.856 1.00 97.38 85 CYS A O 1
ATOM 696 N N . SER A 1 86 ? -7.316 -9.832 0.134 1.00 97.75 86 SER A N 1
ATOM 697 C CA . SER A 1 86 ? -8.346 -10.854 0.390 1.00 97.75 86 SER A CA 1
ATOM 698 C C . SER A 1 86 ? -7.812 -12.284 0.231 1.00 97.75 86 SER A C 1
ATOM 700 O O . SER A 1 86 ? -8.249 -13.193 0.933 1.00 97.75 86 SER A O 1
ATOM 702 N N . LYS A 1 87 ? -6.829 -12.488 -0.655 1.00 98.06 87 LYS A N 1
ATOM 703 C CA . LYS A 1 87 ? -6.180 -13.788 -0.888 1.00 98.06 87 LYS A CA 1
ATOM 704 C C . LYS A 1 87 ? -4.987 -14.045 0.029 1.00 98.06 87 LYS A C 1
ATOM 706 O O . LYS A 1 87 ? -4.650 -15.201 0.262 1.00 98.06 87 LYS A O 1
ATOM 711 N N . ASN A 1 88 ? -4.351 -12.988 0.532 1.00 97.44 88 ASN A N 1
ATOM 712 C CA . ASN A 1 88 ? -3.107 -13.059 1.296 1.00 97.44 88 ASN A CA 1
ATOM 713 C C . ASN A 1 88 ? -3.212 -12.237 2.598 1.00 97.44 88 ASN A C 1
ATOM 715 O O . ASN A 1 88 ? -2.503 -11.245 2.758 1.00 97.44 88 ASN A O 1
ATOM 719 N N . PRO A 1 89 ? -4.080 -12.618 3.554 1.00 95.62 89 PRO A N 1
ATOM 720 C CA . PRO A 1 89 ? -4.355 -11.803 4.743 1.00 95.62 89 PRO A CA 1
ATOM 721 C C . PRO A 1 89 ? -3.148 -11.629 5.678 1.00 95.62 89 PRO A C 1
ATOM 723 O O . PRO A 1 89 ? -3.124 -10.696 6.469 1.00 95.62 89 PRO A O 1
ATOM 726 N N . GLN A 1 90 ? -2.149 -12.513 5.591 1.00 95.50 90 GLN A N 1
ATOM 727 C CA . GLN A 1 90 ? -0.936 -12.471 6.419 1.00 95.50 90 GLN A CA 1
ATOM 728 C C . GLN A 1 90 ? 0.200 -11.638 5.800 1.00 95.50 90 GLN A C 1
ATOM 730 O O . GLN A 1 90 ? 1.238 -11.462 6.438 1.00 95.50 90 GLN A O 1
ATOM 735 N N . ASN A 1 91 ? 0.017 -11.143 4.573 1.00 95.75 91 ASN A N 1
ATOM 736 C CA . ASN A 1 91 ? 1.028 -10.379 3.848 1.00 95.75 91 ASN A CA 1
ATOM 737 C C . ASN A 1 91 ? 0.878 -8.871 4.077 1.00 95.75 91 ASN A C 1
ATOM 739 O O . ASN A 1 91 ? -0.071 -8.399 4.716 1.00 95.75 91 ASN A O 1
ATOM 743 N N . ASP A 1 92 ? 1.821 -8.117 3.521 1.00 95.19 92 ASP A N 1
ATOM 744 C CA . ASP A 1 92 ? 1.868 -6.666 3.604 1.00 95.19 92 ASP A CA 1
ATOM 745 C C . ASP A 1 92 ? 1.598 -6.031 2.237 1.00 95.19 92 ASP A C 1
ATOM 747 O O . ASP A 1 92 ? 1.927 -6.581 1.185 1.00 95.19 92 ASP A O 1
ATOM 751 N N . THR A 1 93 ? 1.039 -4.818 2.219 1.00 94.56 93 THR A N 1
ATOM 752 C CA . THR A 1 93 ? 0.838 -4.091 0.953 1.00 94.56 93 THR A CA 1
ATOM 753 C C . THR A 1 93 ? 2.158 -3.777 0.239 1.00 94.56 93 THR A C 1
ATOM 755 O O . THR A 1 93 ? 2.145 -3.536 -0.968 1.00 94.56 93 THR A O 1
ATOM 758 N N . VAL A 1 94 ? 3.291 -3.804 0.958 1.00 94.69 94 VAL A N 1
ATOM 759 C CA . VAL A 1 94 ? 4.645 -3.663 0.392 1.00 94.69 94 VAL A CA 1
ATOM 760 C C . VAL A 1 94 ? 4.987 -4.767 -0.595 1.00 94.69 94 VAL A C 1
ATOM 762 O O . VAL A 1 94 ? 5.515 -4.452 -1.655 1.00 94.69 94 VAL A O 1
ATOM 765 N N . ASP A 1 95 ? 4.562 -6.002 -0.338 1.00 94.88 95 ASP A N 1
ATOM 766 C CA . ASP A 1 95 ? 4.829 -7.136 -1.225 1.00 94.88 95 ASP A CA 1
ATOM 767 C C . ASP A 1 95 ? 4.183 -6.920 -2.604 1.00 94.88 95 ASP A C 1
ATOM 769 O O . ASP A 1 95 ? 4.790 -7.151 -3.653 1.00 94.88 95 ASP A O 1
ATOM 773 N N . LEU A 1 96 ? 2.944 -6.415 -2.610 1.00 95.06 96 LEU A N 1
ATOM 774 C CA . LEU A 1 96 ? 2.251 -6.050 -3.843 1.00 95.06 96 LEU A CA 1
ATOM 775 C C . LEU A 1 96 ? 2.912 -4.845 -4.525 1.00 95.06 96 LEU A C 1
ATOM 777 O O . LEU A 1 96 ? 3.037 -4.834 -5.748 1.00 95.06 96 LEU A O 1
ATOM 781 N N . ALA A 1 97 ? 3.322 -3.827 -3.767 1.00 93.69 97 ALA A N 1
ATOM 782 C CA . ALA A 1 97 ? 3.955 -2.643 -4.340 1.00 93.69 97 ALA A CA 1
ATOM 783 C C . ALA A 1 97 ? 5.314 -2.944 -4.972 1.00 93.69 97 ALA A C 1
ATOM 785 O O . ALA A 1 97 ? 5.563 -2.473 -6.080 1.00 93.69 97 ALA A O 1
ATOM 786 N N . ASP A 1 98 ? 6.140 -3.769 -4.326 1.00 93.56 98 ASP A N 1
ATOM 787 C CA . ASP A 1 98 ? 7.396 -4.267 -4.890 1.00 93.56 98 ASP A CA 1
ATOM 788 C C . ASP A 1 98 ? 7.138 -4.998 -6.212 1.00 93.56 98 ASP A C 1
ATOM 790 O O . ASP A 1 98 ? 7.803 -4.719 -7.214 1.00 93.56 98 ASP A O 1
ATOM 794 N N . PHE A 1 99 ? 6.140 -5.888 -6.247 1.00 93.38 99 PHE A N 1
ATOM 795 C CA . PHE A 1 99 ? 5.774 -6.623 -7.457 1.00 93.38 99 PHE A CA 1
ATOM 796 C C . PHE A 1 99 ? 5.305 -5.696 -8.588 1.00 93.38 99 PHE A C 1
ATOM 798 O O . PHE A 1 99 ? 5.796 -5.796 -9.716 1.00 93.38 99 PHE A O 1
ATOM 805 N N . LEU A 1 100 ? 4.374 -4.782 -8.299 1.00 91.75 100 LEU A N 1
ATOM 806 C CA . LEU A 1 100 ? 3.819 -3.865 -9.296 1.00 91.75 100 LEU A CA 1
ATOM 807 C C . LEU A 1 100 ? 4.869 -2.886 -9.816 1.00 91.75 100 LEU A C 1
ATOM 809 O O . LEU A 1 100 ? 4.933 -2.656 -11.020 1.00 91.75 100 LEU A O 1
ATOM 813 N N . TYR A 1 101 ? 5.704 -2.337 -8.936 1.00 91.81 101 TYR A N 1
ATOM 814 C CA . TYR A 1 101 ? 6.783 -1.437 -9.328 1.00 91.81 101 TYR A CA 1
ATOM 815 C C . TYR A 1 101 ? 7.793 -2.152 -10.224 1.00 91.81 101 TYR A C 1
ATOM 817 O O . TYR A 1 101 ? 8.119 -1.662 -11.302 1.00 91.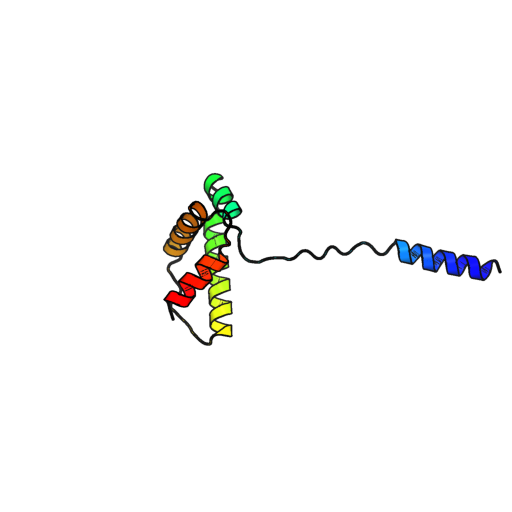81 101 TYR A O 1
ATOM 825 N N . SER A 1 102 ? 8.232 -3.344 -9.812 1.00 90.38 102 SER A N 1
ATOM 826 C CA . SER A 1 102 ? 9.216 -4.134 -10.559 1.00 90.38 102 SER A CA 1
ATOM 827 C C . SER A 1 102 ? 8.692 -4.615 -11.912 1.00 90.38 102 SER A C 1
ATOM 829 O O . SER A 1 102 ? 9.479 -4.808 -12.828 1.00 90.38 102 SER A O 1
ATOM 831 N N . SER A 1 103 ? 7.375 -4.782 -12.056 1.00 89.12 103 SER A N 1
ATOM 832 C CA . SER A 1 103 ? 6.737 -5.162 -13.326 1.00 89.12 103 SER A CA 1
ATOM 833 C C . SER A 1 103 ? 6.677 -4.023 -14.354 1.00 89.12 103 SER A C 1
ATOM 835 O O . SER A 1 103 ? 6.295 -4.260 -15.499 1.00 89.12 103 SER A O 1
ATOM 837 N N . LEU A 1 104 ? 6.986 -2.789 -13.945 1.00 85.25 104 LEU A N 1
ATOM 838 C CA . LEU A 1 104 ? 6.975 -1.596 -14.799 1.00 85.25 104 LEU A CA 1
ATOM 839 C C . LEU A 1 104 ? 8.383 -1.137 -15.214 1.00 85.25 104 LEU A C 1
ATOM 841 O O . LEU A 1 104 ? 8.497 -0.149 -15.943 1.00 85.25 104 LEU A O 1
ATOM 845 N N . LEU A 1 105 ? 9.423 -1.807 -14.711 1.00 78.12 105 LEU A N 1
ATOM 846 C CA . LEU A 1 105 ? 10.826 -1.603 -15.078 1.00 78.12 105 LEU A CA 1
ATOM 847 C C . LEU A 1 105 ? 11.188 -2.458 -16.296 1.00 78.12 105 LEU A C 1
ATOM 849 O O . LEU A 1 105 ? 11.945 -1.942 -17.146 1.00 78.12 105 LEU A O 1
#

pLDDT: mean 86.99, std 10.67, range [60.97, 98.06]